Protein AF-A0A948DDV8-F1 (afdb_monomer)

Foldseek 3Di:
DADDDDDDPDPVVVVVVCVPDDPVSRDDCVVCVVVPVVPVPPDDDDDDDDPVVLVVLCVVCVVVVHHSVVSVVVVVVVVVVVVVVVVCVVVVVCPDVVVVVVVVVVVVVVVVVVVVVVPPPDDD

Mean pr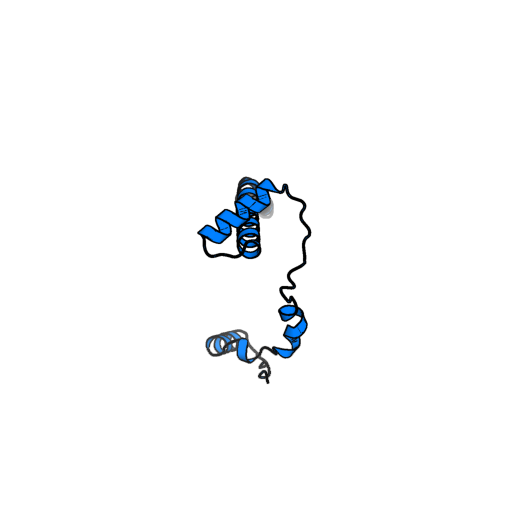edicted aligned error: 18.71 Å

Structure (mmCIF, N/CA/C/O backbone):
data_AF-A0A948DDV8-F1
#
_entry.id   AF-A0A948DDV8-F1
#
loop_
_atom_site.group_PDB
_atom_site.id
_atom_site.type_symbol
_atom_site.label_atom_id
_atom_site.label_alt_id
_atom_site.label_comp_id
_atom_site.label_asym_id
_atom_site.label_entity_id
_atom_site.label_seq_id
_atom_site.pdbx_PDB_ins_code
_atom_site.Cartn_x
_atom_site.Cartn_y
_atom_site.Cartn_z
_atom_site.occupancy
_atom_site.B_iso_or_equiv
_atom_site.auth_seq_id
_atom_site.auth_comp_id
_atom_site.auth_asym_id
_atom_site.auth_atom_id
_atom_site.pdbx_PDB_model_num
ATOM 1 N N . MET A 1 1 ? 10.032 -26.462 -20.647 1.00 58.31 1 MET A N 1
ATOM 2 C CA . MET A 1 1 ? 11.429 -26.244 -21.067 1.00 58.31 1 MET A CA 1
ATOM 3 C C . MET A 1 1 ? 11.389 -25.162 -22.126 1.00 58.31 1 MET A C 1
ATOM 5 O O . MET A 1 1 ? 10.576 -25.318 -23.033 1.00 58.31 1 MET A O 1
ATOM 9 N N . PRO A 1 2 ? 12.130 -24.058 -21.957 1.00 69.69 2 PRO A N 1
ATOM 10 C CA . PRO A 1 2 ? 12.169 -22.980 -22.945 1.00 69.69 2 PRO A CA 1
ATOM 11 C C . PRO A 1 2 ? 12.687 -23.515 -24.284 1.00 69.69 2 PRO A C 1
ATOM 13 O O . PRO A 1 2 ? 13.532 -24.417 -24.306 1.00 69.69 2 PRO A O 1
ATOM 16 N N . ARG A 1 3 ? 12.158 -22.998 -25.397 1.00 78.31 3 ARG A N 1
ATOM 17 C CA . ARG A 1 3 ? 12.726 -23.282 -26.720 1.00 78.31 3 ARG A CA 1
ATOM 18 C C . ARG A 1 3 ? 14.033 -22.511 -26.888 1.00 78.31 3 ARG A C 1
ATOM 20 O O . ARG A 1 3 ? 14.180 -21.421 -26.346 1.00 78.31 3 ARG A O 1
ATOM 27 N N . ALA A 1 4 ? 14.981 -23.089 -27.622 1.00 78.69 4 ALA A N 1
ATOM 28 C CA . ALA A 1 4 ? 16.221 -22.399 -27.957 1.00 78.69 4 ALA A CA 1
ATOM 29 C C . ALA A 1 4 ? 15.921 -21.183 -28.847 1.00 78.69 4 ALA A C 1
ATOM 31 O O . ALA A 1 4 ? 15.076 -21.273 -29.742 1.00 78.69 4 ALA A O 1
ATOM 32 N N . LEU A 1 5 ? 16.600 -20.064 -28.582 1.00 79.44 5 LEU A N 1
ATOM 33 C CA . LEU A 1 5 ? 16.552 -18.886 -29.445 1.00 79.44 5 LEU A CA 1
ATOM 34 C C . LEU A 1 5 ? 17.171 -19.241 -30.810 1.00 79.44 5 LEU A C 1
ATOM 36 O O . LEU A 1 5 ? 18.263 -19.814 -30.825 1.00 79.44 5 LEU A O 1
ATOM 40 N N . PRO A 1 6 ? 16.494 -18.947 -31.934 1.00 82.69 6 PRO A N 1
ATOM 41 C CA . PRO A 1 6 ? 17.081 -19.106 -33.260 1.00 82.69 6 PRO A CA 1
ATOM 42 C C . PRO A 1 6 ? 18.221 -18.105 -33.483 1.00 82.69 6 PRO A C 1
ATOM 44 O O . PRO A 1 6 ? 18.206 -17.010 -32.923 1.00 82.69 6 PRO A O 1
ATOM 47 N N . GLU A 1 7 ? 19.185 -18.470 -34.325 1.00 83.50 7 GLU A N 1
ATOM 48 C CA . GLU A 1 7 ? 20.167 -17.524 -34.861 1.00 83.50 7 GLU A CA 1
ATOM 49 C C . GLU A 1 7 ? 19.598 -16.920 -36.150 1.00 83.50 7 GLU A C 1
ATOM 51 O O . GLU A 1 7 ? 19.149 -17.662 -37.024 1.00 83.50 7 GLU A O 1
ATOM 56 N N . PHE A 1 8 ? 19.583 -15.589 -36.242 1.00 86.31 8 PHE A N 1
ATOM 57 C CA . PHE A 1 8 ? 19.115 -14.856 -37.420 1.00 86.31 8 PHE A CA 1
ATOM 58 C C . PHE A 1 8 ? 20.312 -14.236 -38.133 1.00 86.31 8 PHE A C 1
ATOM 60 O O . PHE A 1 8 ? 21.173 -13.638 -37.484 1.00 86.31 8 PHE A O 1
ATOM 67 N N . GLU A 1 9 ? 20.362 -14.361 -39.458 1.00 81.12 9 GLU A N 1
ATOM 68 C CA . GLU A 1 9 ? 21.418 -13.727 -40.256 1.00 81.12 9 GLU A CA 1
ATOM 69 C C . GLU A 1 9 ? 21.063 -12.274 -40.613 1.00 81.12 9 GLU A C 1
ATOM 71 O O . GLU A 1 9 ? 21.956 -11.438 -40.741 1.00 81.12 9 GLU A O 1
ATOM 76 N N . GLU A 1 10 ? 19.767 -11.952 -40.714 1.00 86.56 10 GLU A N 1
ATOM 77 C CA . GLU A 1 10 ? 19.255 -10.653 -41.164 1.00 86.56 10 GLU A CA 1
ATOM 78 C C . GLU A 1 10 ? 18.134 -10.113 -40.255 1.00 86.56 10 GLU A C 1
ATOM 80 O O . GLU A 1 10 ? 17.304 -10.855 -39.726 1.00 86.56 10 GLU A O 1
ATOM 85 N N . LEU A 1 11 ? 18.056 -8.784 -40.123 1.00 80.81 11 LEU A N 1
ATOM 86 C CA . LEU A 1 11 ? 17.096 -8.114 -39.230 1.00 80.81 11 LEU A CA 1
ATOM 87 C C . LEU A 1 11 ? 15.628 -8.295 -39.667 1.00 80.81 11 LEU A C 1
ATOM 89 O O . LEU A 1 11 ? 14.731 -8.398 -38.829 1.00 80.81 11 LEU A O 1
ATOM 93 N N . ASP A 1 12 ? 15.369 -8.338 -40.976 1.00 85.69 12 ASP A N 1
ATOM 94 C CA . ASP A 1 12 ? 14.017 -8.546 -41.515 1.00 85.69 12 ASP A CA 1
ATOM 95 C C . ASP A 1 12 ? 13.480 -9.949 -41.191 1.00 85.69 12 ASP A C 1
ATOM 97 O O . ASP A 1 12 ? 12.280 -10.124 -40.954 1.00 85.69 12 ASP A O 1
ATOM 101 N N . GLU A 1 13 ? 14.366 -10.946 -41.129 1.00 86.56 13 GLU A N 1
ATOM 102 C CA . GLU A 1 13 ? 14.022 -12.314 -40.739 1.00 86.56 13 GLU A CA 1
ATOM 103 C C . GLU A 1 13 ? 13.635 -12.380 -39.259 1.00 86.56 13 GLU A C 1
ATOM 105 O O . GLU A 1 13 ? 12.606 -12.963 -38.908 1.00 86.56 13 GLU A O 1
ATOM 110 N N . GLU A 1 14 ? 14.405 -11.706 -38.402 1.00 83.31 14 GLU A N 1
ATOM 111 C CA . GLU A 1 14 ? 14.108 -11.580 -36.977 1.00 83.31 14 GLU A CA 1
ATOM 112 C C . GLU A 1 14 ? 12.737 -10.906 -36.748 1.00 83.31 14 GLU A C 1
ATOM 114 O O . GLU A 1 14 ? 11.911 -11.388 -35.966 1.00 83.31 14 GLU A O 1
ATOM 119 N N . LEU A 1 15 ? 12.438 -9.825 -37.473 1.00 82.69 15 LEU A N 1
ATOM 120 C CA . LEU A 1 15 ? 11.154 -9.121 -37.384 1.00 82.69 15 LEU A CA 1
ATOM 121 C C . LEU A 1 15 ? 9.966 -10.000 -37.795 1.00 82.69 15 LEU A C 1
ATOM 123 O O . LEU A 1 15 ? 8.942 -10.028 -37.106 1.00 82.69 15 LEU A O 1
ATOM 127 N N . GLU A 1 16 ? 10.078 -10.719 -38.912 1.00 87.88 16 GLU A N 1
ATOM 128 C CA . GLU A 1 16 ? 9.036 -11.641 -39.374 1.00 87.88 16 GLU A CA 1
ATOM 129 C C . GLU A 1 16 ? 8.850 -12.831 -38.427 1.00 87.88 16 GLU A C 1
ATOM 131 O O . GLU A 1 16 ? 7.725 -13.318 -38.255 1.00 87.88 16 GLU A O 1
ATOM 136 N N . PHE A 1 17 ? 9.925 -13.276 -37.778 1.00 86.38 17 PHE A N 1
ATOM 137 C CA . PHE A 1 17 ? 9.875 -14.304 -36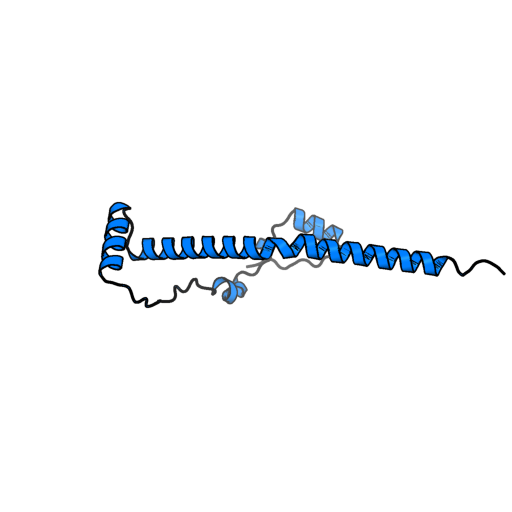.751 1.00 86.38 17 PHE A CA 1
ATOM 138 C C . PHE A 1 17 ? 9.108 -13.826 -35.509 1.00 86.38 17 PHE A C 1
ATOM 140 O O . PHE A 1 17 ? 8.151 -14.494 -35.100 1.00 86.38 17 PHE A O 1
ATOM 147 N N . TRP A 1 18 ? 9.444 -12.650 -34.963 1.00 85.88 18 TRP A N 1
ATOM 148 C CA . TRP A 1 18 ? 8.784 -12.078 -33.778 1.00 85.88 18 TRP A CA 1
ATOM 149 C C . TRP A 1 18 ? 7.342 -11.627 -34.028 1.00 85.88 18 TRP A C 1
ATOM 151 O O . TRP A 1 18 ? 6.544 -11.552 -33.098 1.00 85.88 18 TRP A O 1
ATOM 161 N N . ARG A 1 19 ? 6.952 -11.382 -35.284 1.00 84.69 19 ARG A N 1
ATOM 162 C CA . ARG A 1 19 ? 5.539 -11.163 -35.647 1.00 84.69 19 ARG A CA 1
ATOM 163 C C . ARG A 1 19 ? 4.674 -12.410 -35.485 1.00 84.69 19 ARG A C 1
ATOM 165 O O . ARG A 1 19 ? 3.460 -12.284 -35.333 1.00 84.69 19 ARG A O 1
ATOM 172 N N . LYS A 1 20 ? 5.276 -13.599 -35.574 1.00 86.56 20 LYS A N 1
ATOM 173 C CA . LYS A 1 20 ? 4.572 -14.893 -35.585 1.00 86.56 20 LYS A CA 1
ATOM 174 C C . LYS A 1 20 ? 4.735 -15.679 -34.286 1.00 86.56 20 LYS A C 1
ATOM 176 O O . LYS A 1 20 ? 3.991 -16.635 -34.086 1.00 86.56 20 LYS A O 1
ATOM 181 N N . HIS A 1 21 ? 5.665 -15.283 -33.419 1.00 84.31 21 HIS A N 1
ATOM 182 C CA . HIS A 1 21 ? 6.005 -16.007 -32.198 1.00 84.31 21 HIS A CA 1
ATOM 183 C C . HIS A 1 21 ? 5.998 -15.091 -30.974 1.00 84.31 21 HIS A C 1
ATOM 185 O O . HIS A 1 21 ? 6.427 -13.941 -31.041 1.00 84.31 21 HIS A O 1
ATOM 191 N N . ASP A 1 22 ? 5.527 -15.620 -29.845 1.00 75.31 22 ASP A N 1
ATOM 192 C CA . ASP A 1 22 ? 5.535 -14.913 -28.566 1.00 75.31 22 ASP A CA 1
ATOM 193 C C . ASP A 1 22 ? 6.896 -15.095 -27.873 1.00 75.31 22 ASP A C 1
ATOM 195 O O . ASP A 1 22 ? 7.411 -16.210 -27.741 1.00 75.31 22 ASP A O 1
ATOM 199 N N . VAL A 1 23 ? 7.467 -13.993 -27.387 1.00 72.69 23 VAL A N 1
ATOM 200 C CA . VAL A 1 23 ? 8.721 -13.953 -26.618 1.00 72.69 23 VAL A CA 1
ATOM 201 C C . VAL A 1 23 ? 8.697 -14.878 -25.396 1.00 72.69 23 VAL A C 1
ATOM 203 O O . VAL A 1 23 ? 9.733 -15.417 -25.012 1.00 72.69 23 VAL A O 1
ATOM 206 N N . ILE A 1 24 ? 7.520 -15.131 -24.817 1.00 75.81 24 ILE A N 1
ATOM 207 C CA . ILE A 1 24 ? 7.322 -16.000 -23.647 1.00 75.81 24 ILE A CA 1
ATOM 208 C C . ILE A 1 24 ? 7.767 -17.447 -23.915 1.00 75.81 24 ILE A C 1
ATOM 210 O O . ILE A 1 24 ? 8.184 -18.144 -22.992 1.00 75.81 24 ILE A O 1
ATOM 214 N N . GLU A 1 25 ? 7.728 -17.910 -25.163 1.00 77.38 25 GLU A N 1
ATOM 215 C CA . GLU A 1 25 ? 8.049 -19.296 -25.529 1.00 77.38 25 GLU A CA 1
ATOM 216 C C . GLU A 1 25 ? 9.557 -19.613 -25.480 1.00 77.38 25 GLU A C 1
ATOM 218 O O . GLU A 1 25 ? 9.951 -20.786 -25.442 1.00 77.38 25 GLU A O 1
ATOM 223 N N . PHE A 1 26 ? 10.391 -18.570 -25.454 1.00 77.88 26 PHE A N 1
ATOM 224 C CA . PHE A 1 26 ? 11.856 -18.643 -25.481 1.00 77.88 26 PHE A CA 1
ATOM 225 C C . PHE A 1 26 ? 12.500 -18.175 -24.167 1.00 77.88 26 PHE A C 1
ATOM 227 O O . PHE A 1 26 ? 13.712 -18.280 -23.994 1.00 77.88 26 PHE A O 1
ATOM 234 N N . VAL A 1 27 ? 11.701 -17.687 -23.212 1.00 70.56 27 VAL A N 1
ATOM 235 C CA . VAL A 1 27 ? 12.181 -17.239 -21.898 1.00 70.56 27 VAL A CA 1
ATOM 236 C C . VAL A 1 27 ? 12.282 -18.423 -20.934 1.00 70.56 27 VAL A C 1
ATOM 238 O O . VAL A 1 27 ? 11.300 -19.124 -20.676 1.00 70.56 27 VAL A O 1
ATOM 241 N N . ASP A 1 28 ? 13.463 -18.630 -20.342 1.00 68.25 28 ASP A N 1
ATOM 242 C CA . ASP A 1 28 ? 13.624 -19.563 -19.227 1.00 68.25 28 ASP A CA 1
ATOM 243 C C . ASP A 1 28 ? 13.151 -18.933 -17.910 1.00 68.25 28 ASP A C 1
ATOM 245 O O . ASP A 1 28 ? 13.864 -18.179 -17.244 1.00 68.25 28 ASP A O 1
ATOM 249 N N . PHE A 1 29 ? 11.935 -19.280 -17.495 1.00 62.62 29 PHE A N 1
ATOM 250 C CA . PHE A 1 29 ? 11.371 -18.833 -16.218 1.00 62.62 29 PHE A CA 1
ATOM 251 C C . PHE A 1 29 ? 12.126 -19.380 -14.992 1.00 62.62 29 PHE A C 1
ATOM 253 O O . PHE A 1 29 ? 11.901 -18.900 -13.879 1.00 62.62 29 PHE A O 1
ATOM 260 N N . SER A 1 30 ? 13.034 -20.346 -15.170 1.00 64.94 30 SER A N 1
ATOM 261 C CA . SER A 1 30 ? 13.869 -20.899 -14.095 1.00 64.94 30 SER A CA 1
ATOM 262 C C .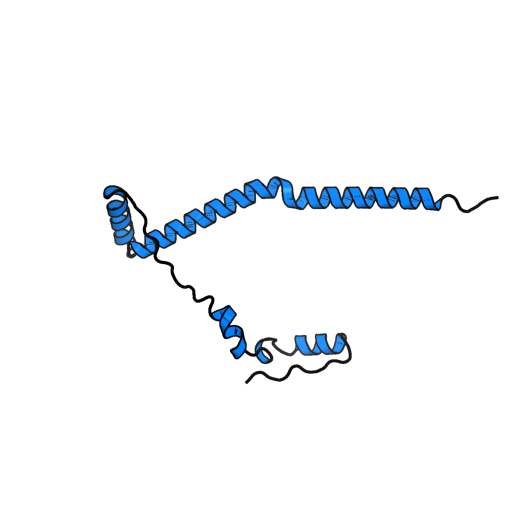 SER A 1 30 ? 14.831 -19.852 -13.522 1.00 64.94 30 SER A C 1
ATOM 264 O O . SER A 1 30 ? 15.076 -19.834 -12.312 1.00 64.94 30 SER A O 1
ATOM 266 N N . ASP A 1 31 ? 15.310 -18.932 -14.366 1.00 56.44 31 ASP A N 1
ATOM 267 C CA . ASP A 1 31 ? 16.280 -17.892 -13.997 1.00 56.44 31 ASP A CA 1
ATOM 268 C C . ASP A 1 31 ? 15.615 -16.589 -13.522 1.00 56.44 31 ASP A C 1
ATOM 270 O O . ASP A 1 31 ? 16.239 -15.720 -12.917 1.00 56.44 31 ASP A O 1
ATOM 274 N N . LEU A 1 32 ? 14.289 -16.489 -13.664 1.00 54.84 32 LEU A N 1
ATOM 275 C CA . LEU A 1 32 ? 13.488 -15.428 -13.047 1.00 54.84 32 LEU A CA 1
ATOM 276 C C . LEU A 1 32 ? 13.328 -15.615 -11.536 1.00 54.84 32 LEU A C 1
ATOM 278 O O . LEU A 1 32 ? 12.712 -14.779 -10.875 1.00 54.84 32 LEU A O 1
ATOM 282 N N . GLY A 1 33 ? 13.905 -16.675 -10.962 1.00 50.22 33 GLY A N 1
ATOM 283 C CA . GLY A 1 33 ? 13.945 -16.923 -9.529 1.00 50.22 33 GLY A CA 1
ATOM 284 C C . GLY A 1 33 ? 14.247 -15.662 -8.712 1.00 50.22 33 GLY A C 1
ATOM 285 O O . GLY A 1 33 ? 13.466 -15.366 -7.827 1.00 50.22 33 GLY A O 1
ATOM 286 N N . PRO A 1 34 ? 15.308 -14.873 -8.958 1.00 52.16 34 PRO A N 1
ATOM 287 C CA . PRO A 1 34 ? 15.601 -13.649 -8.204 1.00 52.16 34 PRO A CA 1
ATOM 288 C C . PRO A 1 34 ? 14.613 -12.498 -8.458 1.00 52.16 34 PRO A C 1
ATOM 290 O O . PRO A 1 34 ? 14.275 -11.786 -7.515 1.00 52.16 34 PRO A O 1
ATOM 293 N N . PHE A 1 35 ? 14.122 -12.342 -9.693 1.00 46.22 35 PHE A N 1
ATOM 294 C CA . PHE A 1 35 ? 13.225 -11.247 -10.091 1.00 46.22 35 PHE A CA 1
ATOM 295 C C . PHE A 1 35 ? 11.784 -11.475 -9.602 1.00 46.22 35 PHE A C 1
ATOM 297 O O . PHE A 1 35 ? 11.125 -10.551 -9.144 1.00 46.22 35 PHE A O 1
ATOM 304 N N . LEU A 1 36 ? 11.331 -12.732 -9.580 1.00 48.62 36 LEU A N 1
ATOM 305 C CA . LEU A 1 36 ? 10.077 -13.172 -8.958 1.00 48.62 36 LEU A CA 1
ATOM 306 C C . LEU A 1 36 ? 10.230 -13.376 -7.435 1.00 48.62 36 LEU A C 1
ATOM 308 O O . LEU A 1 36 ? 9.245 -13.334 -6.698 1.00 48.62 36 LEU A O 1
ATOM 312 N N . ARG A 1 37 ? 11.471 -13.547 -6.936 1.00 43.88 37 ARG A N 1
ATOM 313 C CA . ARG A 1 37 ? 11.848 -13.475 -5.507 1.00 43.88 37 ARG A CA 1
ATOM 314 C C . ARG A 1 37 ? 12.101 -12.050 -5.014 1.00 43.88 37 ARG A C 1
ATOM 316 O O . ARG A 1 37 ? 12.445 -11.910 -3.834 1.00 43.88 37 ARG A O 1
ATOM 323 N N . SER A 1 38 ? 11.728 -11.001 -5.755 1.00 43.06 38 SER A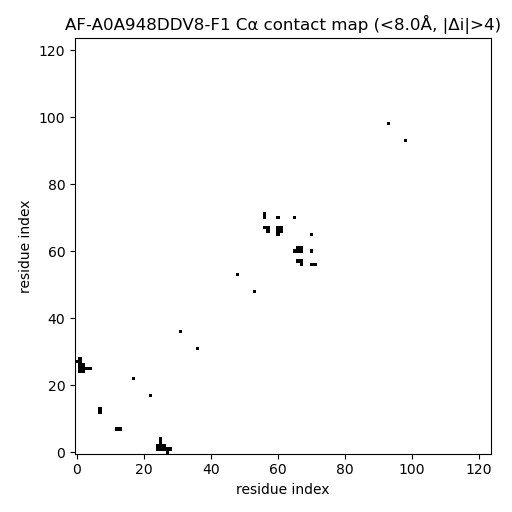 N 1
ATOM 324 C CA . SER A 1 38 ? 11.098 -9.853 -5.088 1.00 43.06 38 SER A CA 1
ATOM 325 C C . SER A 1 38 ? 9.720 -10.298 -4.582 1.00 43.06 38 SER A C 1
ATOM 327 O O . SER A 1 38 ? 8.666 -9.794 -4.957 1.00 43.06 38 SER A O 1
ATOM 329 N N . SER A 1 39 ? 9.734 -11.323 -3.730 1.00 45.66 39 SER A N 1
ATOM 330 C CA . SER A 1 39 ? 8.645 -11.671 -2.858 1.00 45.66 39 SER A CA 1
ATOM 331 C C . SER A 1 39 ? 8.214 -10.348 -2.257 1.00 45.66 39 SER A C 1
ATOM 333 O O . SER A 1 39 ? 9.043 -9.630 -1.692 1.00 45.66 39 SER A O 1
ATOM 335 N N . ASN A 1 40 ? 6.945 -10.008 -2.455 1.00 51.72 40 ASN A N 1
ATOM 336 C CA . ASN A 1 40 ? 6.239 -8.960 -1.741 1.00 51.72 40 ASN A CA 1
ATOM 337 C C . ASN A 1 40 ? 6.274 -9.298 -0.241 1.00 51.72 40 ASN A C 1
ATOM 339 O O . ASN A 1 40 ? 5.256 -9.633 0.361 1.00 51.72 40 ASN A O 1
ATOM 343 N N . LYS A 1 41 ? 7.467 -9.306 0.362 1.00 50.16 41 LYS A N 1
ATOM 344 C CA . LYS A 1 41 ? 7.693 -9.560 1.771 1.00 50.16 41 LYS A CA 1
ATOM 345 C C . LYS A 1 41 ? 7.154 -8.325 2.445 1.00 50.16 41 LYS A C 1
ATOM 347 O O . LYS A 1 41 ? 7.825 -7.300 2.514 1.00 50.16 41 LYS A O 1
ATOM 352 N N . SER A 1 42 ? 5.903 -8.412 2.877 1.00 59.31 42 SER A N 1
ATOM 353 C CA . SER A 1 42 ? 5.308 -7.423 3.754 1.00 59.31 42 SER A CA 1
ATOM 354 C C . SER A 1 42 ? 6.247 -7.248 4.945 1.00 59.31 42 SER A C 1
ATOM 356 O O . SER A 1 42 ? 6.421 -8.172 5.742 1.00 59.31 42 SER A O 1
ATOM 358 N N . ILE A 1 43 ? 6.894 -6.091 5.030 1.00 66.12 43 ILE A N 1
ATOM 359 C CA . ILE A 1 43 ? 7.740 -5.744 6.166 1.00 66.12 43 ILE A CA 1
ATOM 360 C C . ILE A 1 43 ? 6.807 -5.350 7.309 1.00 66.12 43 ILE A C 1
ATOM 362 O O . ILE A 1 43 ? 5.855 -4.590 7.116 1.00 66.12 43 ILE A O 1
ATOM 366 N N . VAL A 1 44 ? 7.057 -5.882 8.504 1.00 72.75 44 VAL A N 1
ATOM 367 C CA . VAL A 1 44 ? 6.311 -5.481 9.697 1.00 72.75 44 VAL A CA 1
ATOM 368 C C . VAL A 1 44 ? 6.799 -4.101 10.119 1.00 72.75 44 VAL A C 1
ATOM 370 O O . VAL A 1 44 ? 7.959 -3.929 10.484 1.00 72.75 44 VAL A O 1
ATOM 373 N N . VAL A 1 45 ? 5.902 -3.119 10.077 1.00 75.56 45 VAL A N 1
ATOM 374 C CA . VAL A 1 45 ? 6.169 -1.753 10.533 1.00 75.56 45 VAL A CA 1
ATOM 375 C C . VAL A 1 45 ? 5.456 -1.533 11.862 1.00 75.56 45 VAL A C 1
ATOM 377 O O . VAL A 1 45 ? 4.244 -1.730 11.964 1.00 75.56 45 VAL A O 1
ATOM 380 N N . ALA A 1 46 ? 6.200 -1.115 12.886 1.00 82.12 46 ALA A N 1
ATOM 381 C CA . ALA A 1 46 ? 5.635 -0.687 14.160 1.00 82.12 46 ALA A CA 1
ATOM 382 C C . ALA A 1 46 ? 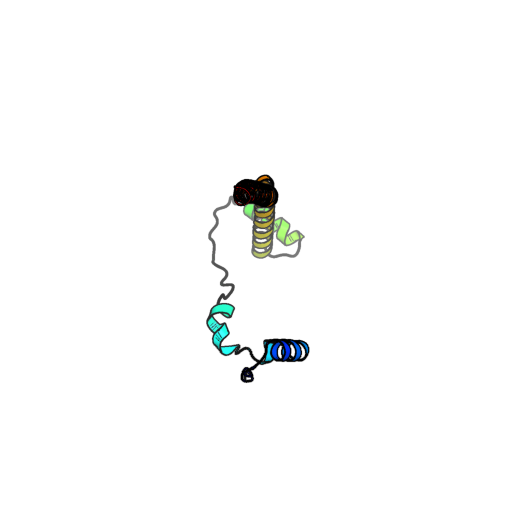5.401 0.830 14.132 1.00 82.12 46 ALA A C 1
ATOM 384 O O . ALA A 1 46 ? 6.346 1.608 14.027 1.00 82.12 46 ALA A O 1
ATOM 385 N N . LEU A 1 47 ? 4.139 1.249 14.235 1.00 84.31 47 LEU A N 1
ATOM 386 C CA . LEU A 1 47 ? 3.741 2.656 14.273 1.00 84.31 47 LEU A CA 1
ATOM 387 C C . LEU A 1 47 ? 3.123 2.981 15.636 1.00 84.31 47 LEU A C 1
ATOM 389 O O . LEU A 1 47 ? 2.201 2.297 16.082 1.00 84.31 47 LEU A O 1
ATOM 393 N N . ARG A 1 48 ? 3.603 4.047 16.285 1.00 89.25 48 ARG A N 1
ATOM 394 C CA . ARG A 1 48 ? 2.959 4.602 17.480 1.00 89.25 48 ARG A CA 1
ATOM 395 C C . ARG A 1 48 ? 1.824 5.527 17.048 1.00 89.25 48 ARG A C 1
ATOM 397 O O . ARG A 1 48 ? 2.023 6.401 16.214 1.00 89.25 48 ARG A O 1
ATOM 404 N N . MET A 1 49 ? 0.653 5.348 17.645 1.00 88.75 49 MET A N 1
ATOM 405 C CA . MET A 1 49 ? -0.512 6.204 17.431 1.00 88.75 49 MET A CA 1
ATOM 406 C C . MET A 1 49 ? -1.316 6.328 18.720 1.00 88.75 49 MET A C 1
ATOM 408 O O . MET A 1 49 ? -1.241 5.456 19.589 1.00 88.75 49 MET A O 1
ATOM 412 N N . GLU A 1 50 ? -2.086 7.405 18.836 1.00 96.31 50 GLU A N 1
ATOM 413 C CA . GLU A 1 50 ? -2.956 7.615 19.986 1.00 96.31 50 GLU A CA 1
ATOM 414 C C . GLU A 1 50 ? -4.082 6.566 20.041 1.00 96.31 50 GLU A C 1
ATOM 416 O O . GLU A 1 50 ? -4.605 6.161 18.993 1.00 96.31 50 GLU A O 1
ATOM 421 N N . PRO A 1 51 ? -4.514 6.145 21.245 1.00 94.75 51 PRO A N 1
ATOM 422 C CA . PRO A 1 51 ? -5.587 5.161 21.398 1.00 94.75 51 PRO A CA 1
ATOM 423 C C . PRO A 1 51 ? -6.888 5.573 20.704 1.00 94.75 51 PRO A C 1
ATOM 425 O O . PRO A 1 51 ? -7.567 4.733 20.116 1.00 94.75 51 PRO A O 1
ATOM 428 N N . VAL A 1 52 ? -7.205 6.872 20.731 1.00 96.06 52 VAL A N 1
ATOM 429 C CA . VAL A 1 52 ? -8.408 7.430 20.102 1.00 96.06 52 VAL A CA 1
ATOM 430 C C . VAL A 1 52 ? -8.375 7.204 18.593 1.00 96.06 52 VAL A C 1
ATOM 432 O O . VAL A 1 52 ? -9.345 6.699 18.035 1.00 96.06 52 VAL A O 1
ATOM 435 N N . VAL A 1 53 ? -7.247 7.494 17.941 1.00 94.44 53 VAL A N 1
ATOM 436 C CA . VAL A 1 53 ? -7.080 7.321 16.490 1.00 94.44 53 VAL A CA 1
ATOM 437 C C . VAL A 1 53 ? -7.241 5.855 16.099 1.00 94.44 53 VAL A C 1
ATOM 439 O O . VAL A 1 53 ? -7.995 5.543 15.180 1.00 94.44 53 VAL A O 1
ATOM 442 N N . ARG A 1 54 ? -6.603 4.939 16.836 1.00 94.19 54 ARG A N 1
ATOM 443 C CA . ARG A 1 54 ? -6.733 3.495 16.589 1.00 94.19 54 ARG A CA 1
ATOM 444 C C . ARG A 1 54 ? -8.191 3.035 16.665 1.00 94.19 54 ARG A C 1
ATOM 446 O O . ARG A 1 54 ? -8.634 2.270 15.810 1.00 94.19 54 ARG A O 1
ATOM 453 N N . GLU A 1 55 ? -8.921 3.484 17.682 1.00 95.88 55 GLU A N 1
ATOM 454 C CA . GLU A 1 55 ? -10.314 3.089 17.891 1.00 95.88 55 GLU A CA 1
ATOM 455 C C . GLU A 1 55 ? -11.245 3.668 16.818 1.00 95.88 55 GLU A C 1
ATOM 457 O O . GLU A 1 55 ? -12.091 2.943 16.296 1.00 95.88 55 GLU A O 1
ATOM 462 N N . GLN A 1 56 ? -11.060 4.930 16.420 1.00 96.38 56 GLN A N 1
ATOM 463 C CA . GLN A 1 56 ? -11.842 5.515 15.325 1.00 96.38 56 GLN A CA 1
ATOM 464 C C . GLN A 1 56 ? -11.585 4.789 14.000 1.00 96.38 56 GLN A C 1
ATOM 466 O O . GLN A 1 56 ? -12.534 4.420 13.308 1.00 96.38 56 GLN A O 1
ATOM 471 N N . THR A 1 57 ? -10.325 4.495 13.671 1.00 94.75 57 THR A N 1
ATOM 472 C CA . THR A 1 57 ? -9.987 3.732 12.463 1.00 94.75 57 THR A CA 1
ATOM 473 C C . THR A 1 57 ? -10.614 2.341 12.478 1.00 94.75 57 THR A C 1
ATOM 475 O O . THR A 1 57 ? -11.126 1.887 11.456 1.00 94.75 57 THR A O 1
ATOM 478 N N . ARG A 1 58 ? -10.629 1.662 13.633 1.00 95.31 58 ARG A N 1
ATOM 479 C CA . ARG A 1 58 ? -11.288 0.358 13.778 1.00 95.31 58 ARG A CA 1
ATOM 480 C C . ARG A 1 58 ? -12.788 0.452 13.499 1.00 95.31 58 ARG A C 1
ATOM 482 O O . ARG A 1 58 ? -13.288 -0.335 12.707 1.00 95.31 58 ARG A O 1
ATOM 489 N N . ARG A 1 59 ? -13.484 1.441 14.069 1.00 97.19 59 ARG A N 1
ATOM 490 C CA . ARG A 1 59 ? -14.924 1.656 13.826 1.00 97.19 59 ARG A CA 1
ATOM 491 C C . ARG A 1 59 ? -15.236 1.896 12.352 1.00 97.19 59 ARG A C 1
ATOM 493 O O . ARG A 1 59 ? -16.221 1.374 11.841 1.00 97.19 59 ARG A O 1
ATOM 500 N N . ILE A 1 60 ? -14.387 2.658 11.662 1.00 97.44 60 ILE A N 1
ATOM 501 C CA . ILE A 1 60 ? -14.531 2.903 10.222 1.00 97.44 60 ILE A CA 1
ATOM 502 C C . ILE A 1 60 ? -14.301 1.612 9.427 1.00 97.44 60 ILE A C 1
ATOM 504 O O . ILE A 1 60 ? -15.030 1.352 8.473 1.00 97.44 60 ILE A O 1
ATOM 508 N N . ALA A 1 61 ? -13.317 0.798 9.814 1.00 96.56 61 ALA A N 1
ATOM 509 C CA . ALA A 1 61 ? -13.059 -0.488 9.171 1.00 96.56 61 ALA A CA 1
ATOM 510 C C . ALA A 1 61 ? -14.256 -1.437 9.333 1.00 96.56 61 ALA A C 1
ATOM 512 O O . ALA A 1 61 ? -14.737 -1.977 8.337 1.00 96.56 61 ALA A O 1
ATOM 513 N N . ASP A 1 62 ? -14.786 -1.541 10.554 1.00 96.12 62 ASP A N 1
ATOM 514 C CA . ASP A 1 62 ? -15.945 -2.373 10.882 1.00 96.12 62 ASP A CA 1
ATOM 515 C C . ASP A 1 62 ? -17.178 -1.943 10.065 1.00 96.12 62 ASP A C 1
ATOM 517 O O . ASP A 1 62 ? -17.828 -2.777 9.436 1.00 96.12 62 ASP A O 1
ATOM 521 N N . ALA A 1 63 ? -17.448 -0.635 9.972 1.00 96.62 63 ALA A N 1
ATOM 522 C CA . ALA A 1 63 ? -18.544 -0.094 9.161 1.00 96.62 63 ALA A CA 1
ATOM 523 C C . ALA A 1 63 ? -18.389 -0.366 7.651 1.00 96.62 63 ALA A C 1
ATOM 525 O O . ALA A 1 63 ? -19.383 -0.433 6.931 1.00 96.62 63 ALA A O 1
ATOM 526 N N . ARG A 1 64 ? -17.152 -0.529 7.165 1.00 94.38 64 ARG A N 1
ATOM 527 C CA . ARG A 1 64 ? -16.829 -0.867 5.767 1.00 94.38 64 ARG A CA 1
ATOM 528 C C . ARG A 1 64 ? -16.738 -2.375 5.513 1.00 94.38 64 ARG A C 1
ATOM 530 O O . ARG A 1 64 ? -16.426 -2.772 4.395 1.00 94.38 64 ARG A O 1
ATOM 537 N N . GLY A 1 65 ? -16.946 -3.214 6.530 1.00 93.75 65 GLY A N 1
ATOM 538 C CA . GLY A 1 65 ? -16.750 -4.663 6.425 1.00 93.75 65 GLY A CA 1
ATOM 539 C C . GLY A 1 65 ? -15.292 -5.073 6.173 1.00 93.75 65 GLY A C 1
ATOM 540 O O . GLY A 1 65 ? -15.040 -6.149 5.63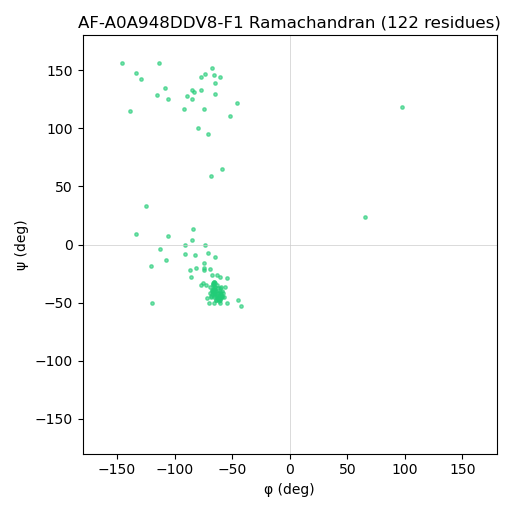5 1.00 93.75 65 GLY A O 1
ATOM 541 N N . SER A 1 66 ? -14.323 -4.227 6.539 1.00 92.75 66 SER A N 1
ATOM 542 C CA . SER A 1 66 ? -12.891 -4.468 6.340 1.00 92.75 66 SER A CA 1
ATOM 543 C C . SER A 1 66 ? -12.164 -4.634 7.674 1.00 92.75 66 SER A C 1
ATOM 545 O O . SER A 1 66 ? -12.593 -4.150 8.718 1.00 92.75 66 SER A O 1
ATOM 547 N N . LYS A 1 67 ? -11.015 -5.313 7.658 1.00 93.62 67 LYS A N 1
ATOM 548 C CA . LYS A 1 67 ? -10.159 -5.429 8.847 1.00 93.62 67 LYS A CA 1
ATOM 549 C C . LYS A 1 67 ? -9.390 -4.128 9.057 1.00 93.62 67 LYS A C 1
ATOM 551 O O . LYS A 1 67 ? -8.873 -3.559 8.100 1.00 93.62 67 LYS A O 1
ATOM 556 N N . TYR A 1 68 ? -9.178 -3.745 10.317 1.00 92.31 68 TYR A N 1
ATOM 557 C CA . TYR A 1 68 ? -8.344 -2.593 10.696 1.00 92.31 68 TYR A CA 1
ATOM 558 C C . TYR A 1 68 ? -7.009 -2.531 9.933 1.00 92.31 68 TYR A C 1
ATOM 560 O O . TYR A 1 68 ? -6.652 -1.498 9.377 1.00 92.31 68 TYR A O 1
ATOM 568 N N . GLN A 1 69 ? -6.283 -3.652 9.856 1.00 90.81 69 GLN A N 1
ATOM 569 C CA . GLN A 1 69 ? -4.991 -3.701 9.163 1.00 90.81 69 GLN A CA 1
ATOM 570 C C . GLN A 1 69 ? -5.113 -3.484 7.651 1.00 90.81 69 GLN A C 1
ATOM 572 O O . GLN A 1 69 ? -4.195 -2.944 7.044 1.00 90.81 69 GLN A O 1
ATOM 577 N N . THR A 1 70 ? -6.217 -3.914 7.042 1.00 92.12 70 THR A N 1
ATOM 578 C CA . THR A 1 70 ? -6.476 -3.707 5.615 1.00 92.12 70 THR A CA 1
ATOM 579 C C . THR A 1 70 ? -6.759 -2.238 5.343 1.00 92.12 70 THR A C 1
ATOM 581 O O . THR A 1 70 ? -6.056 -1.649 4.529 1.00 92.12 70 THR A O 1
ATOM 584 N N . LEU A 1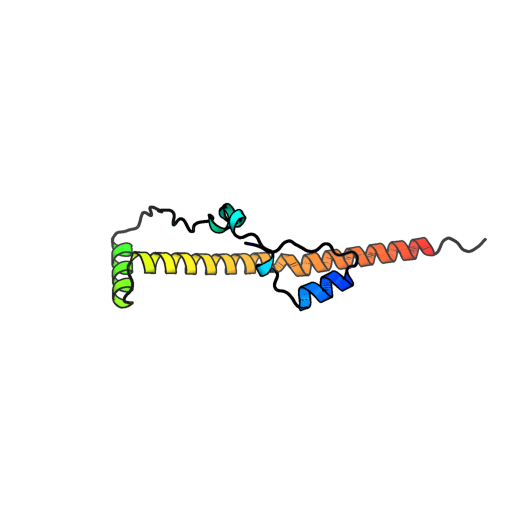 71 ? -7.669 -1.627 6.107 1.00 93.88 71 LEU A N 1
ATOM 585 C CA . LEU A 1 71 ? -7.980 -0.203 5.978 1.00 93.88 71 LEU A CA 1
ATOM 586 C C . LEU A 1 71 ? -6.738 0.679 6.193 1.00 93.88 71 LEU A C 1
ATOM 588 O O . LEU A 1 71 ? -6.505 1.625 5.448 1.00 93.88 71 LEU A O 1
ATOM 592 N N . MET A 1 72 ? -5.904 0.343 7.182 1.00 92.50 72 MET A N 1
ATOM 593 C CA . MET A 1 72 ? -4.643 1.050 7.421 1.00 92.50 72 MET A CA 1
ATOM 594 C C . MET A 1 72 ? -3.703 0.982 6.214 1.00 92.50 72 MET A C 1
ATOM 596 O O . MET A 1 72 ? -3.091 1.989 5.868 1.00 92.50 72 MET A O 1
ATOM 600 N N . ARG A 1 73 ? -3.580 -0.184 5.563 1.00 89.62 73 ARG A N 1
ATOM 601 C CA . ARG A 1 73 ? -2.756 -0.318 4.353 1.00 89.62 73 ARG A CA 1
ATOM 602 C C . ARG A 1 73 ? -3.314 0.522 3.213 1.00 89.62 73 ARG A C 1
ATOM 604 O O . ARG A 1 73 ? -2.550 1.259 2.606 1.00 89.62 73 ARG A O 1
ATOM 611 N N . GLU A 1 74 ? -4.619 0.443 2.962 1.00 91.62 74 GLU A N 1
ATOM 612 C CA . GLU A 1 74 ? -5.298 1.231 1.923 1.00 91.62 74 GLU A CA 1
ATOM 613 C C . GLU A 1 74 ? -5.036 2.729 2.101 1.00 91.62 74 GLU A C 1
ATOM 615 O O . GLU A 1 74 ? -4.543 3.382 1.189 1.00 91.62 74 GLU A O 1
ATOM 620 N N . TRP A 1 75 ? -5.233 3.267 3.306 1.00 94.25 75 TRP A N 1
ATOM 621 C CA . TRP A 1 75 ? -4.976 4.686 3.566 1.00 94.25 75 TRP A CA 1
ATOM 622 C C . TRP A 1 75 ? -3.514 5.095 3.399 1.00 94.25 75 TRP A C 1
ATOM 624 O O . TRP A 1 75 ? -3.247 6.213 2.953 1.00 94.25 75 TRP A O 1
ATOM 634 N N . ILE A 1 76 ? -2.567 4.216 3.744 1.00 91.12 76 ILE A N 1
ATOM 635 C CA . ILE A 1 76 ? -1.140 4.463 3.505 1.00 91.12 76 ILE A CA 1
ATOM 636 C C . ILE A 1 76 ? -0.858 4.510 1.999 1.00 91.12 76 ILE A C 1
ATOM 638 O O . ILE A 1 76 ? -0.172 5.430 1.552 1.00 91.12 76 ILE A O 1
ATOM 642 N N . TYR A 1 77 ? -1.404 3.574 1.217 1.00 88.50 77 TYR A N 1
ATOM 643 C CA . TYR A 1 77 ? -1.257 3.568 -0.242 1.00 88.50 77 TYR A CA 1
ATOM 644 C C . TYR A 1 77 ? -1.859 4.819 -0.876 1.00 88.50 77 TYR A C 1
ATOM 646 O O . TYR A 1 77 ? -1.171 5.506 -1.630 1.00 88.50 77 TYR A O 1
ATOM 654 N N . ASP A 1 78 ? -3.088 5.171 -0.506 1.00 89.75 78 ASP A N 1
ATOM 655 C CA . ASP A 1 78 ? -3.768 6.353 -1.030 1.00 89.75 78 ASP A CA 1
ATOM 656 C C . ASP A 1 78 ? -3.008 7.640 -0.677 1.00 89.75 78 ASP A C 1
ATOM 658 O O . ASP A 1 78 ? -2.881 8.557 -1.490 1.00 89.75 78 ASP A O 1
ATOM 662 N N . GLY A 1 79 ? -2.499 7.730 0.557 1.00 88.81 79 GLY A N 1
ATOM 663 C CA . GLY A 1 79 ? -1.676 8.849 1.008 1.00 88.81 79 GLY A CA 1
ATOM 664 C C . GLY A 1 79 ? -0.397 8.980 0.189 1.00 88.81 79 GLY A C 1
ATOM 665 O O . GLY A 1 79 ? -0.092 10.070 -0.297 1.00 88.81 79 GLY A O 1
ATOM 666 N N . LEU A 1 80 ? 0.307 7.866 -0.015 1.00 84.94 80 LEU A N 1
ATOM 667 C CA . LEU A 1 80 ? 1.535 7.822 -0.799 1.00 84.94 80 LEU A CA 1
ATOM 668 C C . LEU A 1 80 ? 1.284 8.215 -2.257 1.00 84.94 80 LEU A C 1
ATOM 670 O O . LEU A 1 80 ? 2.024 9.028 -2.807 1.00 84.94 80 LEU A O 1
ATOM 674 N N . GLU A 1 81 ? 0.224 7.691 -2.872 1.00 82.56 81 GLU A N 1
ATOM 675 C CA . GLU A 1 81 ? -0.129 8.017 -4.249 1.00 82.56 81 GLU A CA 1
ATOM 676 C C . GLU A 1 81 ? -0.417 9.515 -4.414 1.00 82.56 81 GLU A C 1
ATOM 678 O O . GLU A 1 81 ? 0.128 10.155 -5.319 1.00 82.56 81 GLU A O 1
ATOM 683 N N . ARG A 1 82 ? -1.213 10.107 -3.510 1.00 84.94 82 ARG A N 1
ATOM 684 C CA . ARG A 1 82 ? -1.485 11.554 -3.517 1.00 84.94 82 ARG A CA 1
ATOM 685 C C . ARG A 1 82 ? -0.202 12.371 -3.390 1.00 84.94 82 ARG A C 1
ATOM 687 O O . ARG A 1 82 ? -0.016 13.325 -4.145 1.00 84.94 82 ARG A O 1
ATOM 694 N N . SER A 1 83 ? 0.694 11.991 -2.479 1.00 84.81 83 SER A N 1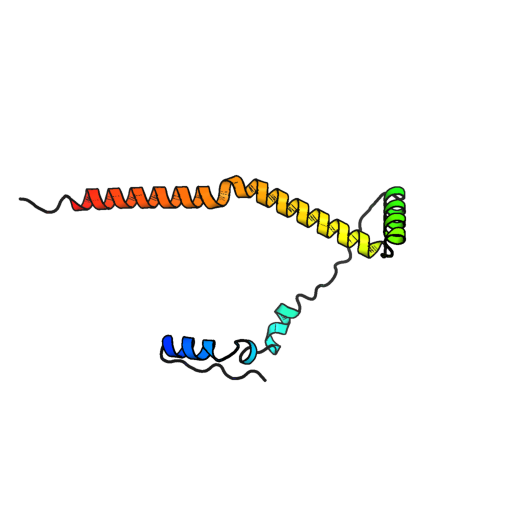
ATOM 695 C CA . SER A 1 83 ? 1.973 12.679 -2.283 1.00 84.81 83 SER A CA 1
ATOM 696 C C . SER A 1 83 ? 2.887 12.575 -3.504 1.00 84.81 83 SER A C 1
ATOM 698 O O . SER A 1 83 ? 3.473 13.577 -3.911 1.00 84.81 83 SER A O 1
ATOM 700 N N . LEU A 1 84 ? 2.978 11.399 -4.131 1.00 79.62 84 LEU A N 1
ATOM 701 C CA . LEU A 1 84 ? 3.774 11.197 -5.344 1.00 79.62 84 LEU A CA 1
ATOM 702 C C . LEU A 1 84 ? 3.216 11.994 -6.527 1.00 79.62 84 LEU A C 1
ATOM 704 O O . LEU A 1 84 ? 3.983 12.624 -7.256 1.00 79.62 84 LEU A O 1
ATOM 708 N N . ARG A 1 85 ? 1.888 12.022 -6.703 1.00 78.12 85 ARG A N 1
ATOM 709 C CA . ARG A 1 85 ? 1.235 12.846 -7.732 1.00 78.12 85 ARG A CA 1
ATOM 710 C C . ARG A 1 85 ? 1.501 14.335 -7.507 1.00 78.12 85 ARG A C 1
ATOM 712 O O . ARG A 1 85 ? 1.881 15.023 -8.449 1.00 78.12 85 ARG A O 1
ATOM 719 N N . ALA A 1 86 ? 1.383 14.818 -6.270 1.00 80.88 86 ALA A N 1
ATOM 720 C CA . ALA A 1 86 ? 1.686 16.209 -5.931 1.00 80.88 86 ALA A CA 1
ATOM 721 C C . ALA A 1 86 ? 3.162 16.563 -6.183 1.00 80.88 86 ALA A C 1
ATOM 723 O O . ALA A 1 86 ? 3.461 17.610 -6.756 1.00 80.88 86 ALA A O 1
ATOM 724 N N . GLN A 1 87 ? 4.093 15.672 -5.828 1.00 72.62 87 GLN A N 1
ATOM 725 C CA . GLN A 1 87 ? 5.523 15.873 -6.068 1.00 72.62 87 GLN A CA 1
ATOM 726 C C . GLN A 1 87 ? 5.865 15.893 -7.566 1.00 72.62 87 GLN A C 1
ATOM 728 O O . GLN A 1 87 ? 6.692 16.699 -7.993 1.00 72.62 87 GLN A O 1
ATOM 733 N N . ARG A 1 88 ? 5.219 15.041 -8.374 1.00 69.31 88 ARG A N 1
ATOM 734 C CA . ARG A 1 88 ? 5.353 15.047 -9.840 1.00 69.31 88 ARG A CA 1
ATOM 735 C C . ARG A 1 88 ? 4.757 16.304 -10.464 1.00 69.31 88 ARG A C 1
ATOM 737 O O . ARG A 1 88 ? 5.388 16.870 -11.341 1.00 69.31 88 ARG A O 1
ATOM 744 N N . GLY A 1 89 ? 3.613 16.787 -9.979 1.00 61.81 89 GLY A N 1
ATOM 745 C CA . GLY A 1 89 ? 3.048 18.072 -10.408 1.00 61.81 89 GLY A CA 1
ATOM 746 C C . GLY A 1 89 ? 3.956 19.262 -10.073 1.00 61.81 89 GLY A C 1
ATOM 747 O O . GLY A 1 89 ? 4.115 20.163 -10.888 1.00 61.81 89 GLY A O 1
ATOM 748 N N . ALA A 1 90 ? 4.625 19.231 -8.916 1.00 57.03 90 ALA A N 1
ATOM 749 C CA . ALA A 1 90 ? 5.564 20.273 -8.496 1.00 57.03 90 ALA A CA 1
ATOM 750 C C . ALA A 1 90 ? 6.921 20.225 -9.231 1.00 57.03 90 ALA A C 1
ATOM 752 O O . ALA A 1 90 ? 7.516 21.271 -9.473 1.00 57.03 90 ALA A O 1
ATOM 753 N N . LYS A 1 91 ? 7.419 19.035 -9.607 1.00 51.38 91 LYS A N 1
ATOM 754 C CA . LYS A 1 91 ? 8.647 18.865 -10.418 1.00 51.38 91 LYS A CA 1
ATOM 755 C C . LYS A 1 91 ? 8.403 18.927 -11.936 1.00 51.38 91 LYS A C 1
ATOM 757 O O . LYS A 1 91 ? 9.330 19.206 -12.692 1.00 51.38 91 LYS A O 1
ATOM 762 N N . GLY A 1 92 ? 7.177 18.672 -12.388 1.00 46.16 92 GLY A N 1
ATOM 763 C CA . GLY A 1 92 ? 6.773 18.617 -13.798 1.00 46.16 92 GLY A CA 1
ATOM 764 C C . GLY A 1 92 ? 6.660 19.981 -14.475 1.00 46.16 92 GLY A C 1
ATOM 765 O O . GLY A 1 92 ? 6.786 20.069 -15.689 1.00 46.16 92 GLY A O 1
ATOM 766 N N . ALA A 1 93 ? 6.515 21.062 -13.704 1.00 52.56 93 ALA A N 1
ATOM 767 C CA . ALA A 1 93 ? 6.474 22.420 -14.250 1.00 52.56 93 ALA A CA 1
ATOM 768 C C . ALA A 1 93 ? 7.833 22.926 -14.787 1.00 52.56 93 ALA A C 1
ATOM 770 O O . ALA A 1 93 ? 7.872 23.995 -15.385 1.00 52.56 93 ALA A O 1
ATOM 771 N N . LYS A 1 94 ? 8.931 22.178 -14.584 1.00 53.34 94 LYS A N 1
ATOM 772 C CA . LYS A 1 94 ? 10.297 22.559 -14.997 1.00 53.34 94 LYS A CA 1
ATOM 773 C C . LYS A 1 94 ? 11.121 21.476 -15.716 1.00 53.34 94 LYS A C 1
ATOM 775 O O . LYS A 1 94 ? 12.322 21.637 -15.865 1.00 53.34 94 LYS A O 1
ATOM 780 N N . SER A 1 95 ? 10.556 20.327 -16.106 1.00 60.22 95 SER A N 1
ATOM 781 C CA . SER A 1 95 ? 11.418 19.158 -16.409 1.00 60.22 95 SER A CA 1
ATOM 782 C C . SER A 1 95 ? 11.354 18.552 -17.804 1.00 60.22 95 SER A C 1
ATOM 784 O O . SER A 1 95 ? 12.307 17.873 -18.159 1.00 60.22 95 SER A O 1
ATOM 786 N N . GLU A 1 96 ? 10.328 18.795 -18.619 1.00 57.69 96 GLU A N 1
ATOM 787 C CA . GLU A 1 96 ? 10.290 18.184 -19.963 1.00 57.69 96 GLU A CA 1
ATOM 788 C C . GLU A 1 96 ? 10.266 19.232 -21.073 1.00 57.69 96 GLU A C 1
ATOM 790 O O . GLU A 1 96 ? 11.124 19.223 -21.948 1.00 57.69 96 GLU A O 1
ATOM 795 N N . ILE A 1 97 ? 9.367 20.215 -20.984 1.00 64.38 97 ILE A N 1
ATOM 796 C CA . ILE A 1 97 ? 9.303 21.311 -21.962 1.00 64.38 97 ILE A CA 1
ATOM 797 C C . ILE A 1 97 ? 10.542 22.209 -21.867 1.00 64.38 97 ILE A C 1
ATOM 799 O O . ILE A 1 97 ? 11.063 22.615 -22.897 1.00 64.38 97 ILE A O 1
ATOM 803 N N . GLU A 1 98 ? 11.044 22.493 -20.662 1.00 63.19 98 GLU A N 1
ATOM 804 C CA . GLU A 1 98 ? 12.233 23.340 -20.455 1.00 63.19 98 GLU A CA 1
ATOM 805 C C . GLU A 1 98 ? 13.496 22.643 -20.994 1.00 63.19 98 GLU A C 1
ATOM 807 O O . GLU A 1 98 ? 14.251 23.246 -21.750 1.00 63.19 98 GLU A O 1
ATOM 812 N N . VAL A 1 99 ? 13.635 21.335 -20.741 1.00 68.88 99 VAL A N 1
ATOM 813 C CA . VAL A 1 99 ? 14.733 20.502 -21.266 1.00 68.88 99 VAL A CA 1
ATOM 814 C C . VAL A 1 99 ? 14.677 20.391 -22.791 1.00 68.88 99 VAL A C 1
ATOM 816 O O . VAL A 1 99 ? 15.697 20.547 -23.461 1.00 68.88 99 VAL A O 1
ATOM 819 N N . LEU A 1 100 ? 13.489 20.172 -23.364 1.00 73.62 100 LEU A N 1
ATOM 820 C CA . LEU A 1 100 ? 13.307 20.155 -24.818 1.00 73.62 100 LEU A CA 1
ATOM 821 C C . LEU A 1 100 ? 13.559 21.537 -25.438 1.00 73.62 100 LEU A C 1
ATOM 823 O O . LEU A 1 100 ? 14.127 21.621 -26.523 1.00 73.62 100 LEU A O 1
ATOM 827 N N . THR A 1 101 ? 13.181 22.618 -24.754 1.00 74.88 101 THR A N 1
ATOM 828 C CA . THR A 1 101 ? 13.397 23.992 -25.230 1.00 74.88 101 THR A CA 1
ATOM 829 C C . THR A 1 101 ? 14.881 24.348 -25.231 1.00 74.88 101 THR A C 1
ATOM 831 O O . THR A 1 101 ? 15.371 24.870 -26.229 1.00 74.88 101 THR A O 1
ATOM 834 N N . GLU A 1 102 ? 15.619 24.021 -24.167 1.00 73.31 102 GLU A N 1
ATOM 835 C CA . GLU A 1 102 ? 17.074 24.212 -24.115 1.00 73.31 102 GLU A CA 1
ATOM 836 C C . GLU A 1 102 ? 17.796 23.407 -25.201 1.00 73.31 102 GLU A C 1
ATOM 838 O O . GLU A 1 102 ? 18.677 23.942 -25.876 1.00 73.31 102 GLU A O 1
ATOM 843 N N . LEU A 1 103 ? 17.382 22.156 -25.430 1.00 77.81 103 LEU A N 1
ATOM 844 C CA . LEU A 1 103 ? 17.962 21.307 -26.468 1.00 77.81 103 LEU A CA 1
ATOM 845 C C . LEU A 1 103 ? 17.726 21.878 -27.876 1.00 77.81 103 LEU A C 1
ATOM 847 O O . LEU A 1 103 ? 18.666 21.994 -28.659 1.00 77.81 103 LEU A O 1
ATOM 851 N N . VAL A 1 104 ? 16.490 22.279 -28.192 1.00 83.44 104 VAL A N 1
ATOM 852 C CA . VAL A 1 104 ? 16.140 22.852 -29.504 1.00 83.44 104 VAL A CA 1
ATOM 853 C C . VAL A 1 104 ? 16.845 24.192 -29.738 1.00 83.44 104 VAL A C 1
ATOM 855 O O . VAL A 1 104 ? 17.331 24.444 -30.842 1.00 83.44 104 VAL A O 1
ATOM 858 N N . LEU A 1 105 ? 16.949 25.039 -28.709 1.00 79.62 105 LEU A N 1
ATOM 859 C CA . LEU A 1 105 ? 17.684 26.305 -28.790 1.00 79.62 105 LEU A CA 1
ATOM 860 C C . LEU A 1 105 ? 19.184 26.083 -29.024 1.00 79.62 105 LEU A C 1
ATOM 862 O O . LEU A 1 105 ? 19.777 26.796 -29.834 1.00 79.62 105 LEU A O 1
ATOM 866 N N . GLY A 1 106 ? 19.781 25.084 -28.367 1.00 79.81 106 GLY A N 1
ATOM 867 C CA . GLY A 1 106 ? 21.170 24.682 -28.597 1.00 79.81 106 GLY A CA 1
ATOM 868 C C . GLY A 1 106 ? 21.405 24.222 -30.036 1.00 79.81 106 GLY A C 1
ATOM 869 O O . GLY A 1 106 ? 22.255 24.772 -30.730 1.00 79.81 106 GLY A O 1
ATOM 870 N N . MET A 1 107 ? 20.566 23.309 -30.533 1.00 82.88 107 MET A N 1
ATOM 871 C CA . MET A 1 107 ? 20.664 22.798 -31.906 1.00 82.88 107 MET A CA 1
ATOM 872 C C . MET A 1 107 ? 20.504 23.895 -32.968 1.00 82.88 107 MET A C 1
ATOM 874 O O . MET A 1 107 ? 21.174 23.864 -33.999 1.00 82.88 107 MET A O 1
ATOM 878 N N . SER A 1 108 ? 19.627 24.878 -32.735 1.00 82.19 108 SER A N 1
ATOM 879 C CA . SER A 1 108 ? 19.461 26.006 -33.658 1.00 82.19 108 SER A CA 1
ATOM 880 C C . SER A 1 108 ? 20.703 26.894 -33.715 1.00 82.19 108 SER A C 1
ATOM 882 O O . SER A 1 108 ? 20.998 27.449 -34.770 1.00 82.19 108 SER A O 1
ATOM 884 N N . LYS A 1 109 ? 21.416 27.051 -32.598 1.00 76.19 109 LYS A N 1
ATOM 885 C CA . LYS A 1 109 ? 22.635 27.856 -32.531 1.00 76.19 109 LYS A CA 1
ATOM 886 C C . LYS A 1 109 ? 23.791 27.166 -33.253 1.00 76.19 109 LYS A C 1
ATOM 888 O O . LYS A 1 109 ? 24.436 27.794 -34.088 1.00 76.19 109 LYS A O 1
ATOM 893 N N . ASP A 1 110 ? 23.967 25.871 -33.010 1.00 79.25 110 ASP A N 1
ATOM 894 C CA . ASP A 1 110 ? 24.981 25.056 -33.686 1.00 79.25 110 ASP A CA 1
ATOM 895 C C . ASP A 1 110 ? 24.759 25.042 -35.211 1.00 79.25 110 ASP A C 1
ATOM 897 O O . ASP A 1 110 ? 25.704 25.110 -35.998 1.00 79.25 110 ASP A O 1
ATOM 901 N N . LEU A 1 111 ? 23.494 25.026 -35.652 1.00 77.12 111 LEU A N 1
ATOM 902 C CA . LEU A 1 111 ? 23.136 25.099 -37.069 1.00 77.12 111 LEU A CA 1
ATOM 903 C C . LEU A 1 111 ? 23.515 26.443 -37.718 1.00 77.12 111 LEU A C 1
ATOM 905 O O . LEU A 1 111 ? 23.944 26.466 -38.873 1.00 77.12 111 LEU A O 1
ATOM 909 N N . GLU A 1 112 ? 23.362 27.558 -37.003 1.00 75.56 112 GLU A N 1
ATOM 910 C CA . GLU A 1 112 ? 23.744 28.885 -37.502 1.00 75.56 112 GLU A CA 1
ATOM 911 C C . GLU A 1 112 ? 25.271 29.064 -37.537 1.00 75.56 112 GLU A C 1
ATOM 913 O O . GLU A 1 112 ? 25.798 29.644 -38.488 1.00 75.56 112 GLU A O 1
ATOM 918 N N . GLU A 1 113 ? 26.001 28.490 -36.578 1.00 72.75 113 GLU A N 1
ATOM 919 C CA . GLU A 1 113 ? 27.471 28.471 -36.579 1.00 72.75 113 GLU A CA 1
ATOM 920 C C . GLU A 1 113 ? 28.033 27.649 -37.754 1.00 72.75 113 GLU A C 1
ATOM 922 O O . GLU A 1 113 ? 28.973 28.081 -38.428 1.00 72.75 113 GLU A O 1
ATOM 927 N N . LEU A 1 114 ? 27.405 26.514 -38.086 1.00 71.00 114 LEU A N 1
ATOM 928 C CA . LEU A 1 114 ? 27.765 25.702 -39.255 1.00 71.00 114 LEU A CA 1
ATOM 929 C C . LEU A 1 114 ? 27.477 26.416 -40.584 1.00 71.00 114 LEU A C 1
ATOM 931 O O . LEU A 1 114 ? 28.287 26.348 -41.513 1.00 71.00 114 LEU A O 1
ATOM 935 N N . LYS A 1 115 ? 26.360 27.146 -40.684 1.00 70.25 115 LYS A N 1
ATOM 936 C CA . LYS A 1 115 ? 26.057 27.970 -41.866 1.00 70.25 115 LYS A CA 1
ATOM 937 C C . LYS A 1 115 ? 27.046 29.123 -42.022 1.00 70.25 115 LYS A C 1
ATOM 939 O O . LYS A 1 115 ? 27.520 29.350 -43.135 1.00 70.25 115 LYS A O 1
ATOM 944 N N . ALA A 1 116 ? 27.409 29.795 -40.928 1.00 67.62 116 ALA A N 1
ATOM 945 C CA . ALA A 1 116 ? 28.383 30.884 -40.936 1.00 67.62 116 ALA A CA 1
ATOM 946 C C . ALA A 1 116 ? 29.797 30.409 -41.330 1.00 67.62 116 ALA A C 1
ATOM 948 O O . ALA A 1 116 ? 30.493 31.106 -42.066 1.00 67.62 116 ALA A O 1
ATOM 949 N N . GLY A 1 117 ? 30.202 29.204 -40.911 1.00 57.72 117 GLY A N 1
ATOM 950 C CA . GLY A 1 117 ? 31.490 28.601 -41.280 1.00 57.72 117 GLY A CA 1
ATOM 951 C C . GLY A 1 117 ? 31.571 28.075 -42.722 1.00 57.72 117 GLY A C 1
ATOM 952 O O . GLY A 1 117 ? 32.662 27.969 -43.276 1.00 57.72 117 GLY A O 1
ATOM 953 N N . SER A 1 118 ? 30.432 27.785 -43.362 1.00 54.41 118 SER A N 1
ATOM 954 C CA . SER A 1 118 ?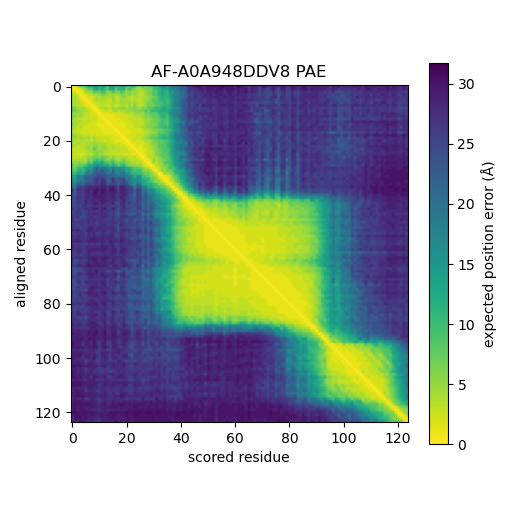 30.376 27.273 -44.744 1.00 54.41 118 SER A CA 1
ATOM 955 C C . SER A 1 118 ? 30.466 28.351 -45.838 1.00 54.41 118 SER A C 1
ATOM 957 O O . SER A 1 118 ? 30.636 28.023 -47.010 1.00 54.41 118 SER A O 1
ATOM 959 N N . GLY A 1 119 ? 30.407 29.639 -45.474 1.00 51.59 119 GLY A N 1
ATOM 960 C CA . GLY A 1 119 ? 30.478 30.767 -46.415 1.00 51.59 119 GLY A CA 1
ATOM 961 C C . GLY A 1 119 ? 31.893 31.229 -46.800 1.00 51.59 119 GLY A C 1
ATOM 962 O O . GLY A 1 119 ? 32.021 32.232 -47.494 1.00 51.59 119 GLY A O 1
ATOM 963 N N . GLY A 1 120 ? 32.950 30.548 -46.341 1.00 50.56 120 GLY A N 1
ATOM 964 C CA . GLY A 1 120 ? 34.339 31.022 -46.449 1.00 50.56 120 GLY A CA 1
ATOM 965 C C . GLY A 1 120 ? 35.244 30.349 -47.490 1.00 50.56 120 GLY A C 1
ATOM 966 O O . GLY A 1 120 ? 36.441 30.611 -47.464 1.00 50.56 120 GLY A O 1
ATOM 967 N N . LEU A 1 121 ? 34.745 29.470 -48.371 1.00 51.97 121 LEU A N 1
ATOM 968 C CA . LEU A 1 121 ? 35.606 28.687 -49.285 1.00 51.97 121 LEU A CA 1
ATOM 969 C C . LEU A 1 121 ? 35.272 28.802 -50.784 1.00 51.97 121 LEU A C 1
ATOM 971 O O . LEU A 1 121 ? 35.526 27.872 -51.547 1.00 51.97 121 LEU A O 1
ATOM 975 N N . THR A 1 122 ? 34.789 29.957 -51.248 1.00 51.12 122 THR A N 1
ATOM 976 C CA . THR A 1 122 ? 34.790 30.272 -52.691 1.00 51.12 122 THR A CA 1
ATOM 977 C C . THR A 1 122 ? 35.192 31.725 -52.968 1.00 51.12 122 THR A C 1
ATOM 979 O O . THR A 1 122 ? 34.429 32.631 -52.639 1.00 51.12 122 THR A O 1
ATOM 982 N N . GLY A 1 123 ? 36.343 31.899 -53.636 1.00 48.84 123 GLY A N 1
ATOM 983 C CA . GLY A 1 123 ? 36.893 33.150 -54.196 1.00 48.84 123 GLY A CA 1
ATOM 984 C C . GLY A 1 123 ? 37.917 33.807 -53.263 1.00 48.84 123 GLY A C 1
ATOM 985 O O . GLY A 1 123 ? 37.563 34.139 -52.139 1.00 48.84 123 GLY A O 1
ATOM 986 N N . ASP A 1 124 ? 39.190 34.003 -53.603 1.00 38.03 124 ASP A N 1
ATOM 987 C CA . ASP A 1 124 ? 39.907 34.111 -54.888 1.00 38.03 124 ASP A CA 1
ATOM 988 C C . ASP A 1 124 ? 41.359 33.621 -54.693 1.00 38.03 124 ASP A C 1
ATOM 990 O O . ASP A 1 124 ? 41.902 33.851 -53.582 1.00 38.03 124 ASP A O 1
#

Solvent-accessible surface area (backbone atoms only — not comparable to full-atom values): 7681 Å² total; per-residue (Å²): 130,53,46,82,80,80,88,70,96,47,71,68,58,47,50,58,49,57,75,77,46,65,71,72,58,49,48,60,70,78,74,40,51,67,72,66,56,62,55,85,69,80,75,89,78,91,81,90,75,58,71,66,59,56,51,53,51,37,54,54,13,56,77,68,78,41,52,48,71,54,49,52,50,52,54,51,51,54,50,49,52,53,51,51,52,50,51,46,59,69,53,55,80,65,57,54,70,54,52,51,47,53,52,52,54,50,53,55,50,56,53,51,54,53,56,64,65,67,74,75,83,79,88,135

Secondary structure (DSSP, 8-state):
-PPPPPP-SSHHHHHHHHHHS-GGGG--TTTTHHHHT-------------HHHHHHHHHHHHHTT--HHHHHHHHHHHHHHHHHHHHHHHHHTTTSHHHHHHHHHHHHHHHHHHHHHTTSSS--

Radius of gyration: 29.19 Å; Cα contacts (8 Å, |Δi|>4): 29; chains: 1; bounding box: 58×60×76 Å

Sequence (124 aa):
MPRALPEFEELDEELEFWRKHDVIEFVDFSDLGPFLRSSNKSIVVALRMEPVVREQTRRIADARGSKYQTLMREWIYDGLERSLRAQRGAKGAKSEIEVLTELVLGMSKDLEELKAGSGGLTGD

pLDDT: mean 75.76, std 15.73, range [38.03, 97.44]